Protein AF-A0A496ZAN8-F1 (afdb_monomer_lite)

Structure (mmCIF, N/CA/C/O backbone):
data_AF-A0A496ZAN8-F1
#
_entry.id   AF-A0A496ZAN8-F1
#
loop_
_atom_site.group_PDB
_atom_site.id
_atom_site.type_symbol
_atom_site.label_atom_id
_atom_site.label_alt_id
_atom_site.label_comp_id
_atom_site.label_asym_id
_atom_site.label_entity_id
_atom_site.label_seq_id
_atom_site.pdbx_PDB_ins_code
_atom_site.Cartn_x
_atom_site.Cartn_y
_atom_site.Cartn_z
_atom_site.occupancy
_atom_site.B_iso_or_equiv
_atom_site.auth_seq_id
_atom_site.auth_comp_id
_atom_site.auth_asym_id
_atom_site.auth_atom_id
_atom_site.pdbx_PDB_model_num
ATOM 1 N N . MET A 1 1 ? -19.357 31.805 12.945 1.00 50.91 1 MET A N 1
ATOM 2 C CA . MET A 1 1 ? -17.899 31.597 12.753 1.00 50.91 1 MET A CA 1
ATOM 3 C C . MET A 1 1 ? -17.453 30.134 12.562 1.00 50.91 1 MET A C 1
ATOM 5 O O . MET A 1 1 ? -16.322 29.937 12.144 1.00 50.91 1 MET A O 1
ATOM 9 N N . LEU A 1 2 ? -18.294 29.104 12.766 1.00 59.34 2 LEU A N 1
ATOM 10 C CA . LEU A 1 2 ? -17.875 27.683 12.680 1.00 59.34 2 LEU A CA 1
ATOM 11 C C . LEU A 1 2 ? -17.986 27.025 11.283 1.00 59.34 2 LEU A C 1
ATOM 13 O O . LEU A 1 2 ? -17.322 26.028 11.011 1.00 59.34 2 LEU A O 1
ATOM 17 N N . LYS A 1 3 ? -18.783 27.585 10.363 1.00 61.03 3 LYS A N 1
ATOM 18 C CA . LYS A 1 3 ? -19.113 26.953 9.065 1.00 61.03 3 LYS A CA 1
ATOM 19 C C . LYS A 1 3 ? -17.930 26.884 8.081 1.00 61.03 3 LYS A C 1
ATOM 21 O O . LYS A 1 3 ? -17.865 25.993 7.238 1.00 61.03 3 LYS A O 1
ATOM 26 N N . ASN A 1 4 ? -16.967 27.794 8.213 1.00 58.94 4 ASN A N 1
ATOM 27 C CA . ASN A 1 4 ? -15.873 27.970 7.250 1.00 58.94 4 ASN A CA 1
ATOM 28 C C . ASN A 1 4 ? -14.674 27.053 7.569 1.00 58.94 4 ASN A C 1
ATOM 30 O O . ASN A 1 4 ? -13.863 26.763 6.690 1.00 58.94 4 ASN A O 1
ATOM 34 N N . TRP A 1 5 ? -14.585 26.577 8.817 1.00 61.12 5 TRP A N 1
ATOM 35 C CA . TRP A 1 5 ? -13.529 25.685 9.312 1.00 61.12 5 TRP A CA 1
ATOM 36 C C . TRP A 1 5 ? -13.617 24.286 8.682 1.00 61.12 5 TRP A C 1
ATOM 38 O O . TRP A 1 5 ? -12.595 23.698 8.334 1.00 61.12 5 TRP A O 1
ATOM 48 N N . SER A 1 6 ? -14.839 23.779 8.482 1.00 69.75 6 SER A N 1
ATOM 49 C CA . SER A 1 6 ? -15.093 22.463 7.880 1.00 69.75 6 SER A CA 1
ATOM 50 C C . SER A 1 6 ? -14.697 22.424 6.402 1.00 69.75 6 SER A C 1
ATOM 52 O O . SER A 1 6 ? -13.937 21.548 5.997 1.00 69.75 6 SER A O 1
ATOM 54 N N . ARG A 1 7 ? -15.109 23.426 5.608 1.00 71.69 7 ARG A N 1
ATOM 55 C CA . ARG A 1 7 ? -14.761 23.487 4.179 1.00 71.69 7 ARG A CA 1
ATOM 56 C C . ARG A 1 7 ? -13.251 23.550 3.959 1.00 71.69 7 ARG A C 1
ATOM 58 O O . ARG A 1 7 ? -12.736 22.766 3.177 1.00 71.69 7 ARG A O 1
ATOM 65 N N . ARG A 1 8 ? -12.532 24.406 4.695 1.00 72.00 8 ARG A N 1
ATOM 66 C CA . ARG A 1 8 ? -11.071 24.539 4.550 1.00 72.00 8 ARG A CA 1
ATOM 67 C C . ARG A 1 8 ? -10.310 23.268 4.946 1.00 72.00 8 ARG A C 1
ATOM 69 O O . ARG A 1 8 ? -9.408 22.892 4.209 1.00 72.00 8 ARG A O 1
ATOM 76 N N . ARG A 1 9 ? -10.701 22.580 6.034 1.00 74.62 9 ARG A N 1
ATOM 77 C CA . ARG A 1 9 ? -10.102 21.285 6.432 1.00 74.62 9 ARG A CA 1
ATOM 78 C C . ARG A 1 9 ? -10.298 20.205 5.376 1.00 74.62 9 ARG A C 1
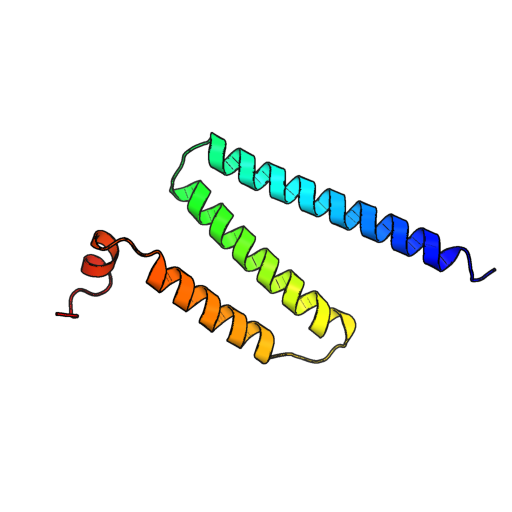ATOM 80 O O . ARG A 1 9 ? -9.372 19.456 5.087 1.00 74.62 9 ARG A O 1
ATOM 87 N N . VAL A 1 10 ? -11.509 20.110 4.830 1.00 77.62 10 VAL A N 1
ATOM 88 C CA . VAL A 1 10 ? -11.828 19.110 3.808 1.00 77.62 10 VAL A CA 1
ATOM 89 C C . VAL A 1 10 ? -11.012 19.392 2.553 1.00 77.62 10 VAL A C 1
ATOM 91 O O . VAL A 1 10 ? -10.336 18.500 2.054 1.00 77.62 10 VAL A O 1
ATOM 94 N N . THR A 1 11 ? -10.974 20.645 2.093 1.00 81.19 11 THR A N 1
ATOM 95 C CA . THR A 1 11 ? -10.173 21.017 0.925 1.00 81.19 11 THR A CA 1
ATOM 96 C C . THR A 1 11 ? -8.680 20.761 1.151 1.00 81.19 11 THR A C 1
ATOM 98 O O . THR A 1 11 ? -8.036 20.219 0.261 1.00 81.19 11 THR A O 1
ATOM 101 N N . SER A 1 12 ? -8.114 21.070 2.324 1.00 81.06 12 SER A N 1
ATOM 102 C CA . SER A 1 12 ? -6.704 20.764 2.611 1.00 81.06 12 SER A CA 1
ATOM 103 C C . SER A 1 12 ? -6.428 19.261 2.681 1.00 81.06 12 SER A C 1
ATOM 105 O O . SER A 1 12 ? -5.421 18.816 2.148 1.00 81.06 12 SER A O 1
ATOM 107 N N . ALA A 1 13 ? -7.332 18.469 3.267 1.00 82.94 13 ALA A N 1
ATOM 108 C CA . ALA A 1 13 ? -7.190 17.014 3.322 1.00 82.94 13 ALA A CA 1
ATOM 109 C C . ALA A 1 13 ? -7.203 16.390 1.919 1.00 82.94 13 ALA A C 1
ATOM 111 O O . ALA A 1 13 ? -6.380 15.525 1.629 1.00 82.94 13 ALA A O 1
ATOM 112 N N . PHE A 1 14 ? -8.075 16.879 1.029 1.00 86.25 14 PHE A N 1
ATOM 113 C CA . PHE A 1 14 ? -8.081 16.473 -0.376 1.00 86.25 14 PHE A CA 1
ATOM 114 C C . PHE A 1 14 ? -6.767 16.814 -1.085 1.00 86.25 14 PHE A C 1
ATOM 116 O O . PHE A 1 14 ? -6.243 15.969 -1.804 1.00 86.25 14 PHE A O 1
ATOM 123 N N . HIS A 1 15 ? -6.208 18.009 -0.867 1.00 87.44 15 HIS A N 1
ATOM 124 C CA . HIS A 1 15 ? -4.915 18.379 -1.455 1.00 87.44 15 HIS A CA 1
ATOM 125 C C . HIS A 1 15 ? -3.778 17.487 -0.946 1.00 87.44 15 HIS A C 1
ATOM 127 O O . HIS A 1 15 ? -2.994 16.993 -1.751 1.00 87.44 15 HIS A O 1
ATOM 133 N N . THR A 1 16 ? -3.708 17.227 0.363 1.00 89.31 16 THR A N 1
ATOM 134 C CA . THR A 1 16 ? -2.678 16.351 0.942 1.00 89.31 16 THR A CA 1
ATOM 135 C C . THR A 1 16 ? -2.804 14.918 0.430 1.00 89.31 16 THR A C 1
ATOM 137 O O . THR A 1 16 ? -1.800 14.306 0.072 1.00 89.31 16 THR A O 1
ATOM 140 N N . PHE A 1 17 ? -4.030 14.394 0.348 1.00 88.69 17 PHE A N 1
ATOM 141 C CA . PHE A 1 17 ? -4.294 13.069 -0.208 1.00 88.69 17 PHE A CA 1
ATOM 142 C C . PHE A 1 17 ? -3.827 12.969 -1.664 1.00 88.69 17 PHE A C 1
ATOM 144 O O . PHE A 1 17 ? -3.101 12.042 -2.016 1.00 88.69 17 PHE A O 1
ATOM 151 N N . TRP A 1 18 ? -4.183 13.953 -2.494 1.00 92.75 18 TRP A N 1
ATOM 152 C CA . TRP A 1 18 ? -3.770 13.992 -3.895 1.00 92.75 18 TRP A CA 1
ATOM 153 C C . TRP A 1 18 ? -2.259 14.141 -4.069 1.00 92.75 18 TRP A C 1
ATOM 155 O O . TRP A 1 18 ? -1.689 13.468 -4.923 1.00 92.75 18 TRP A O 1
ATOM 165 N N . MET A 1 19 ? -1.594 14.964 -3.252 1.00 92.94 19 MET A N 1
ATOM 166 C CA . MET A 1 19 ? -0.132 15.069 -3.277 1.00 92.94 19 MET A CA 1
ATOM 167 C C . MET A 1 19 ? 0.531 13.736 -2.941 1.00 92.94 19 MET A C 1
ATOM 169 O O . MET A 1 19 ? 1.449 13.321 -3.644 1.00 92.94 19 MET A O 1
ATOM 173 N N . LEU A 1 20 ? 0.057 13.045 -1.902 1.00 90.75 20 LEU A N 1
ATOM 174 C CA . LEU A 1 20 ? 0.601 11.744 -1.525 1.00 90.75 20 LEU A CA 1
ATOM 175 C C . LEU A 1 20 ? 0.386 10.709 -2.637 1.00 90.75 20 LEU A C 1
ATOM 177 O O . LEU A 1 20 ? 1.326 10.013 -3.013 1.00 90.75 20 LEU A O 1
ATOM 181 N N . ALA A 1 21 ? -0.824 10.645 -3.200 1.00 91.81 21 ALA A N 1
ATOM 182 C CA . ALA A 1 21 ? -1.144 9.748 -4.308 1.00 91.81 21 ALA A CA 1
ATOM 183 C C . ALA A 1 21 ? -0.254 10.011 -5.532 1.00 91.81 21 ALA A C 1
ATOM 185 O O . ALA A 1 21 ? 0.242 9.071 -6.150 1.00 91.81 21 ALA A O 1
ATOM 186 N N . LEU A 1 22 ? 0.001 11.283 -5.848 1.00 95.38 22 LEU A N 1
ATOM 187 C CA . LEU A 1 22 ? 0.869 11.681 -6.951 1.00 95.38 22 LEU A CA 1
ATOM 188 C C . LEU A 1 22 ? 2.324 11.259 -6.706 1.00 95.38 22 LEU A C 1
ATOM 190 O O . LEU A 1 22 ? 2.941 10.687 -7.598 1.00 95.38 22 LEU A O 1
ATOM 194 N N . VAL A 1 23 ? 2.861 11.469 -5.501 1.00 94.88 23 VAL A N 1
ATOM 195 C CA . VAL A 1 23 ? 4.230 11.051 -5.148 1.00 94.88 23 VAL A CA 1
ATOM 196 C C . VAL A 1 23 ? 4.390 9.532 -5.245 1.00 94.88 23 VAL A C 1
ATOM 198 O O . VAL A 1 23 ? 5.331 9.054 -5.877 1.00 94.88 23 VAL A O 1
ATOM 201 N N . LEU A 1 24 ? 3.458 8.763 -4.676 1.00 93.62 24 LEU A N 1
ATOM 202 C CA . LEU A 1 24 ? 3.486 7.297 -4.756 1.00 93.62 24 LEU A CA 1
ATOM 203 C C . LEU A 1 24 ? 3.321 6.800 -6.201 1.00 93.62 24 LEU A C 1
ATOM 205 O O . LEU A 1 24 ? 3.980 5.839 -6.608 1.00 93.62 24 LEU A O 1
ATOM 209 N N . GLY A 1 25 ? 2.495 7.486 -6.995 1.00 93.50 25 GLY A N 1
ATOM 210 C CA . GLY A 1 25 ? 2.338 7.235 -8.425 1.00 93.50 25 GLY A CA 1
ATOM 211 C C . GLY A 1 25 ? 3.638 7.453 -9.199 1.00 93.50 25 GLY A C 1
ATOM 212 O O . GLY A 1 25 ? 4.041 6.579 -9.963 1.00 93.50 25 GLY A O 1
ATOM 213 N N . ILE A 1 26 ? 4.346 8.560 -8.951 1.00 95.38 26 ILE A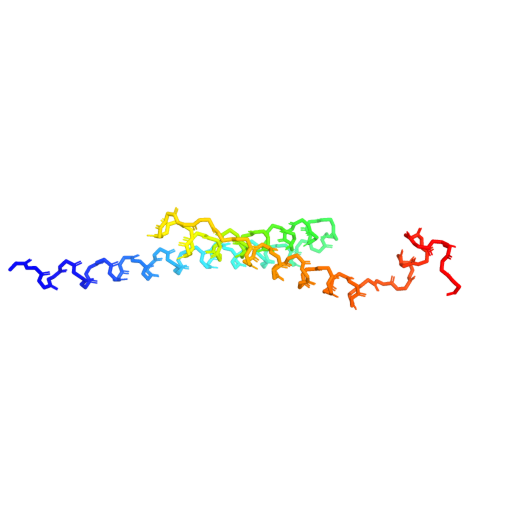 N 1
ATOM 214 C CA . ILE A 1 26 ? 5.650 8.838 -9.574 1.00 95.38 26 ILE A CA 1
ATOM 215 C C . ILE A 1 26 ? 6.670 7.757 -9.212 1.00 95.38 26 ILE A C 1
ATOM 217 O O . ILE A 1 26 ? 7.358 7.267 -10.101 1.00 95.38 26 ILE A O 1
ATOM 221 N N . ILE A 1 27 ? 6.750 7.350 -7.941 1.00 93.62 27 ILE A N 1
ATOM 222 C CA . ILE A 1 27 ? 7.663 6.281 -7.501 1.00 93.62 27 ILE A CA 1
ATOM 223 C C . ILE A 1 27 ? 7.362 4.973 -8.243 1.00 93.62 27 ILE A C 1
ATOM 225 O O . ILE A 1 27 ? 8.279 4.297 -8.706 1.00 93.62 27 ILE A O 1
ATOM 229 N N . SER A 1 28 ? 6.080 4.640 -8.401 1.00 92.25 28 SER A N 1
ATOM 230 C CA . SER A 1 28 ? 5.649 3.424 -9.097 1.00 92.25 28 SER A CA 1
ATOM 231 C C . SER A 1 28 ? 6.002 3.460 -10.588 1.00 92.25 28 SER A C 1
ATOM 233 O O . SER A 1 28 ? 6.515 2.481 -11.126 1.00 92.25 28 SER A O 1
ATOM 235 N N . VAL A 1 29 ? 5.788 4.600 -11.254 1.00 93.88 29 VAL A N 1
ATOM 236 C CA . VAL A 1 29 ? 6.168 4.789 -12.664 1.00 93.88 29 VAL A CA 1
ATOM 237 C C . VAL A 1 29 ? 7.688 4.758 -12.828 1.00 93.88 29 VAL A C 1
ATOM 239 O O . VAL A 1 29 ? 8.186 4.105 -13.738 1.00 93.88 29 VAL A O 1
ATOM 242 N N . ALA A 1 30 ? 8.439 5.405 -11.935 1.00 92.56 30 ALA A N 1
ATOM 243 C CA . ALA A 1 30 ? 9.898 5.393 -11.967 1.00 92.56 30 ALA A CA 1
ATOM 244 C C . ALA A 1 30 ? 10.455 3.968 -11.835 1.00 92.56 30 ALA A C 1
ATOM 246 O O . ALA A 1 30 ? 11.341 3.586 -12.596 1.00 92.56 30 ALA A O 1
ATOM 247 N N . ALA A 1 31 ? 9.894 3.158 -10.933 1.00 92.19 31 ALA A N 1
ATOM 248 C CA . ALA A 1 31 ? 10.267 1.753 -10.788 1.00 92.19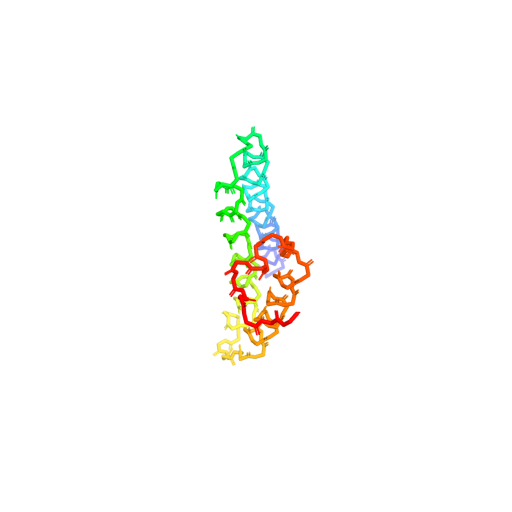 31 ALA A CA 1
ATOM 249 C C . ALA A 1 31 ? 10.022 0.950 -12.075 1.00 92.19 31 ALA A C 1
ATOM 251 O O . ALA A 1 31 ? 10.871 0.155 -12.468 1.00 92.19 31 ALA A O 1
ATOM 252 N N . ALA A 1 32 ? 8.899 1.204 -12.757 1.00 89.56 32 ALA A N 1
ATOM 253 C CA . ALA A 1 32 ? 8.568 0.549 -14.019 1.00 89.56 32 ALA A CA 1
ATOM 254 C C . ALA A 1 32 ? 9.504 0.952 -15.174 1.00 89.56 32 ALA A C 1
ATOM 256 O O . ALA A 1 32 ? 9.779 0.135 -16.043 1.00 89.56 32 ALA A O 1
ATOM 257 N N . VAL A 1 33 ? 10.008 2.192 -15.186 1.00 93.38 33 VAL A N 1
ATOM 258 C CA . VAL A 1 33 ? 10.935 2.680 -16.226 1.00 93.38 33 VAL A CA 1
ATOM 259 C C . VAL A 1 33 ? 12.359 2.147 -16.033 1.00 93.38 33 VAL A C 1
ATOM 261 O O . VAL A 1 33 ? 13.062 1.934 -17.015 1.00 93.38 33 VAL A O 1
ATOM 264 N N . ILE A 1 34 ? 12.794 1.931 -14.788 1.00 92.31 34 ILE A N 1
ATOM 265 C CA . ILE A 1 34 ? 14.141 1.421 -14.475 1.00 92.31 34 ILE A CA 1
ATOM 266 C C . ILE A 1 34 ? 14.300 -0.062 -14.876 1.00 92.31 34 ILE A C 1
ATOM 268 O O . ILE A 1 34 ? 15.420 -0.493 -15.133 1.00 92.31 34 ILE A O 1
ATOM 272 N N . ASP A 1 35 ? 13.200 -0.824 -14.944 1.00 83.94 35 ASP A N 1
ATOM 273 C CA . ASP A 1 35 ? 13.139 -2.249 -15.340 1.00 83.94 35 ASP A CA 1
ATOM 274 C C . ASP A 1 35 ? 14.082 -3.187 -14.550 1.00 83.94 35 ASP A C 1
ATOM 276 O O . ASP A 1 35 ? 14.487 -4.261 -14.998 1.00 83.94 35 ASP A O 1
ATOM 280 N N . ASP A 1 36 ? 14.424 -2.807 -13.315 1.00 91.12 36 ASP A N 1
ATOM 281 C CA . ASP A 1 36 ? 15.168 -3.667 -12.395 1.00 91.12 36 ASP A CA 1
ATOM 282 C C . ASP A 1 36 ? 14.190 -4.494 -11.544 1.00 91.12 36 ASP A C 1
ATOM 284 O O . ASP A 1 36 ? 13.319 -3.959 -10.843 1.00 91.12 36 ASP A O 1
ATOM 288 N N . ARG A 1 37 ? 14.342 -5.825 -11.571 1.00 86.81 37 ARG A N 1
ATOM 289 C CA . ARG A 1 37 ? 13.493 -6.759 -10.808 1.00 86.81 37 ARG A CA 1
ATOM 290 C C . ARG A 1 37 ? 13.571 -6.548 -9.297 1.00 86.81 37 ARG A C 1
ATOM 292 O O . ARG A 1 37 ? 12.561 -6.717 -8.615 1.00 86.81 37 ARG A O 1
ATOM 299 N N . SER A 1 38 ? 14.743 -6.211 -8.770 1.00 90.75 38 SER A N 1
ATOM 300 C CA . SER A 1 38 ? 14.954 -5.981 -7.339 1.00 90.75 38 SER A CA 1
ATOM 301 C C . SER A 1 38 ? 14.262 -4.696 -6.897 1.00 90.75 38 SER A C 1
ATOM 303 O O . SER A 1 38 ? 13.555 -4.699 -5.891 1.00 90.75 38 SER A O 1
ATOM 305 N N . ILE A 1 39 ? 14.395 -3.622 -7.684 1.00 91.69 39 ILE A N 1
ATOM 306 C CA . ILE A 1 39 ? 13.735 -2.336 -7.411 1.00 91.69 39 ILE A CA 1
ATOM 307 C C . ILE A 1 39 ? 12.218 -2.467 -7.536 1.00 91.69 39 ILE A C 1
ATOM 309 O O . ILE A 1 39 ? 11.489 -2.026 -6.651 1.00 91.69 39 ILE A O 1
ATOM 313 N N . THR A 1 40 ? 11.732 -3.135 -8.583 1.00 91.00 40 THR A N 1
ATOM 314 C CA . THR A 1 40 ? 10.294 -3.365 -8.784 1.00 91.00 40 THR A CA 1
ATOM 315 C C . THR A 1 40 ? 9.688 -4.140 -7.615 1.00 91.00 40 THR A C 1
ATOM 317 O O . THR A 1 40 ? 8.611 -3.792 -7.123 1.00 91.00 40 THR A O 1
ATOM 320 N N . ARG A 1 41 ? 10.395 -5.161 -7.113 1.00 89.88 41 AR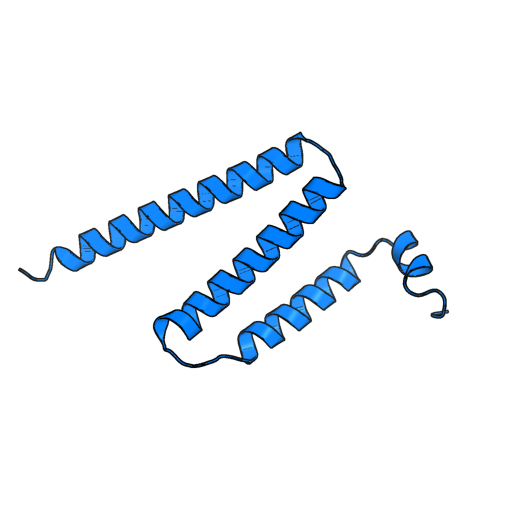G A N 1
ATOM 321 C CA . ARG A 1 41 ? 9.965 -5.925 -5.938 1.00 89.88 41 ARG A CA 1
ATOM 322 C C . ARG A 1 41 ? 9.959 -5.072 -4.672 1.00 89.88 41 ARG A C 1
ATOM 324 O O . ARG A 1 41 ? 8.950 -5.050 -3.979 1.00 89.88 41 ARG A O 1
ATOM 331 N N . LEU A 1 42 ? 11.032 -4.322 -4.420 1.00 93.69 42 LEU A N 1
ATOM 332 C CA . LEU A 1 42 ? 11.134 -3.424 -3.268 1.00 93.69 42 LEU A CA 1
ATOM 333 C C . LEU A 1 42 ? 9.997 -2.393 -3.247 1.00 93.69 42 LEU A C 1
ATOM 335 O O . LEU A 1 42 ? 9.381 -2.170 -2.208 1.00 93.69 42 LEU A O 1
ATOM 339 N N . VAL A 1 43 ? 9.696 -1.783 -4.396 1.00 94.62 43 VAL A N 1
ATOM 340 C CA . VAL A 1 43 ? 8.613 -0.800 -4.519 1.00 94.62 43 VAL A CA 1
ATOM 341 C C . VAL A 1 43 ? 7.249 -1.459 -4.326 1.00 94.62 43 VAL A C 1
ATOM 343 O O . VAL A 1 43 ? 6.400 -0.893 -3.644 1.00 94.62 43 VAL A O 1
ATOM 346 N N . THR A 1 44 ? 7.043 -2.672 -4.842 1.00 91.50 44 THR A N 1
ATOM 347 C CA . THR A 1 44 ? 5.800 -3.432 -4.623 1.00 91.50 44 THR A CA 1
ATOM 348 C C . THR A 1 44 ? 5.588 -3.756 -3.140 1.00 91.50 44 THR A C 1
ATOM 350 O O . THR A 1 44 ? 4.492 -3.546 -2.611 1.00 91.50 44 THR A O 1
ATOM 353 N N . ASP A 1 45 ? 6.635 -4.204 -2.445 1.00 92.94 45 ASP A N 1
ATOM 354 C CA . ASP A 1 45 ? 6.591 -4.499 -1.009 1.00 92.94 45 ASP A CA 1
ATOM 355 C C . ASP A 1 45 ? 6.325 -3.221 -0.197 1.00 92.94 45 ASP A C 1
ATOM 357 O O . ASP A 1 45 ? 5.465 -3.200 0.686 1.00 92.94 45 ASP A O 1
ATOM 361 N N . PHE A 1 46 ? 6.992 -2.118 -0.550 1.00 94.56 46 PHE A N 1
ATOM 362 C CA . PHE A 1 46 ? 6.771 -0.813 0.067 1.00 94.56 46 PHE A CA 1
ATOM 363 C C . PHE A 1 46 ? 5.326 -0.327 -0.111 1.00 94.56 46 PHE A C 1
ATOM 365 O O . PHE A 1 46 ? 4.685 0.047 0.868 1.00 94.56 46 PHE A O 1
ATOM 372 N N . MET A 1 47 ? 4.777 -0.388 -1.329 1.00 93.50 47 MET A N 1
ATOM 373 C CA . MET A 1 47 ? 3.390 0.013 -1.599 1.00 93.50 47 MET A CA 1
ATOM 374 C C . MET A 1 47 ? 2.391 -0.846 -0.819 1.00 93.50 47 MET A C 1
ATOM 376 O O . MET A 1 47 ? 1.422 -0.327 -0.263 1.00 93.50 47 MET A O 1
ATOM 380 N N . THR A 1 48 ? 2.660 -2.146 -0.706 1.00 93.31 48 THR A N 1
ATOM 381 C CA . THR A 1 48 ? 1.844 -3.079 0.078 1.00 93.31 48 THR A CA 1
ATOM 382 C C . THR A 1 48 ? 1.839 -2.708 1.566 1.00 93.31 48 THR A C 1
ATOM 384 O O . THR A 1 48 ? 0.776 -2.645 2.190 1.00 93.31 48 THR A O 1
ATOM 387 N N . LEU A 1 49 ? 3.005 -2.382 2.135 1.00 93.75 49 LEU A N 1
ATOM 388 C CA . LEU A 1 49 ? 3.121 -1.902 3.516 1.00 93.75 49 LEU A CA 1
ATOM 389 C C . LEU A 1 49 ? 2.463 -0.529 3.714 1.00 93.75 49 LEU A C 1
ATOM 391 O O . LEU A 1 49 ? 1.816 -0.309 4.737 1.00 93.75 49 LEU A O 1
ATOM 395 N N . CYS A 1 50 ? 2.563 0.382 2.744 1.00 93.62 50 CYS A N 1
ATOM 396 C CA . CYS A 1 50 ? 1.867 1.667 2.799 1.00 93.62 50 CYS A CA 1
ATOM 397 C C . CYS A 1 50 ? 0.349 1.485 2.905 1.00 93.62 50 CYS A C 1
ATOM 399 O O . CYS A 1 50 ? -0.279 2.119 3.753 1.00 93.62 50 CYS A O 1
ATOM 401 N N . VAL A 1 51 ? -0.240 0.596 2.098 1.00 91.12 51 VAL A N 1
ATOM 402 C CA . VAL A 1 51 ? -1.680 0.293 2.167 1.00 91.12 51 VAL A CA 1
ATOM 403 C C . VAL A 1 51 ? -2.057 -0.268 3.539 1.00 91.12 51 VAL A C 1
ATOM 405 O O . VAL A 1 51 ? -3.049 0.175 4.121 1.00 91.12 51 VAL A O 1
ATOM 408 N N . LEU A 1 52 ? -1.249 -1.177 4.097 1.00 92.50 52 LEU A N 1
ATOM 409 C CA . LEU A 1 52 ? -1.455 -1.700 5.450 1.00 92.50 52 LEU A CA 1
ATOM 410 C C . LEU A 1 52 ? -1.463 -0.578 6.497 1.00 92.50 52 LEU A C 1
ATOM 412 O O . LEU A 1 52 ? -2.384 -0.497 7.310 1.00 92.50 52 LEU A O 1
ATOM 416 N N . VAL A 1 53 ? -0.457 0.298 6.477 1.00 92.00 53 VAL A N 1
ATOM 417 C CA . VAL A 1 53 ? -0.336 1.398 7.443 1.00 92.00 53 VAL A CA 1
ATOM 418 C C . VAL A 1 53 ? -1.514 2.362 7.325 1.00 92.00 53 VAL A C 1
ATOM 420 O O . VAL A 1 53 ? -2.071 2.759 8.345 1.00 92.00 53 VAL A O 1
ATOM 423 N N . ILE A 1 54 ? -1.945 2.701 6.106 1.00 91.12 54 ILE A N 1
ATOM 424 C CA . ILE A 1 54 ? -3.105 3.576 5.879 1.00 91.12 54 ILE A CA 1
ATOM 425 C C . ILE A 1 54 ? -4.384 2.936 6.433 1.00 91.12 54 ILE A C 1
ATOM 427 O O . ILE A 1 54 ? -5.148 3.604 7.132 1.00 91.12 54 ILE A O 1
ATOM 431 N N . ALA A 1 55 ? -4.605 1.645 6.168 1.00 89.88 55 ALA A N 1
ATOM 432 C CA . ALA A 1 55 ? -5.766 0.919 6.678 1.00 89.88 55 ALA A CA 1
ATOM 433 C C . ALA A 1 55 ? -5.788 0.897 8.216 1.00 89.88 55 ALA A C 1
ATOM 435 O O . ALA A 1 55 ? -6.812 1.201 8.832 1.00 89.88 55 ALA A O 1
ATOM 436 N N . LEU A 1 56 ? -4.642 0.618 8.846 1.00 91.75 56 LEU A N 1
ATOM 437 C CA . LEU A 1 56 ? -4.512 0.638 10.302 1.00 91.75 56 LEU A CA 1
ATOM 438 C C . LEU A 1 56 ? -4.718 2.042 10.874 1.00 91.75 56 LEU A C 1
ATOM 440 O O . LEU A 1 56 ? -5.478 2.200 11.826 1.00 91.75 56 LEU A O 1
ATOM 444 N N . GLN A 1 57 ? -4.104 3.068 10.284 1.00 90.06 57 GLN A N 1
ATOM 445 C CA . GLN A 1 57 ? -4.227 4.454 10.738 1.00 90.06 57 GLN A CA 1
ATOM 446 C C . GLN A 1 57 ? -5.671 4.959 10.639 1.00 90.06 57 GLN A C 1
ATOM 448 O O . GLN A 1 57 ? -6.134 5.665 11.533 1.00 90.06 57 GLN A O 1
ATOM 453 N N . SER A 1 58 ? -6.401 4.571 9.589 1.00 86.94 58 SER A N 1
ATOM 454 C CA . SER A 1 58 ? -7.798 4.970 9.399 1.00 86.94 58 SER A CA 1
ATOM 455 C C . SER A 1 58 ? -8.699 4.530 10.557 1.00 86.94 58 SER A C 1
ATOM 457 O O . SER A 1 58 ? -9.644 5.246 10.897 1.00 86.94 58 SER A O 1
ATOM 459 N N . PHE A 1 59 ? -8.413 3.376 11.168 1.00 87.00 59 PHE A N 1
ATOM 460 C CA . PHE A 1 59 ? -9.178 2.850 12.298 1.00 87.00 59 PHE A CA 1
ATOM 461 C C . PHE A 1 59 ? -8.500 3.132 13.642 1.00 87.00 59 PHE A C 1
ATOM 463 O O . PHE A 1 59 ? -9.045 3.863 14.469 1.00 87.00 59 PHE A O 1
ATOM 470 N N . ILE A 1 60 ? -7.305 2.580 13.859 1.00 91.12 60 ILE A N 1
ATOM 471 C CA . ILE A 1 60 ? -6.574 2.649 15.131 1.00 91.12 60 ILE A CA 1
ATOM 472 C C . ILE A 1 60 ? -6.180 4.096 15.429 1.00 91.12 60 ILE A C 1
ATOM 474 O O . ILE A 1 60 ? -6.389 4.577 16.538 1.00 91.12 60 ILE A O 1
ATOM 478 N N . GLY A 1 61 ? -5.677 4.817 14.426 1.00 85.94 61 GLY A N 1
ATOM 479 C CA . GLY A 1 61 ? -5.201 6.190 14.591 1.00 85.94 61 GLY A CA 1
ATOM 480 C C . GLY A 1 61 ? -6.298 7.202 14.929 1.00 85.94 61 GLY A C 1
ATOM 481 O O . GLY A 1 61 ? -6.029 8.175 15.627 1.00 85.94 61 GLY A O 1
ATOM 482 N N . ASN A 1 62 ? -7.534 6.965 14.479 1.00 86.00 62 ASN A N 1
ATOM 483 C CA . ASN A 1 62 ? -8.671 7.846 14.760 1.00 86.00 62 ASN A CA 1
ATOM 484 C C . ASN A 1 62 ? -9.454 7.449 16.021 1.00 86.00 62 ASN A C 1
ATOM 486 O O . ASN A 1 62 ? -10.047 8.315 16.660 1.00 86.00 62 ASN A O 1
ATOM 490 N N . SER A 1 63 ? -9.495 6.156 16.360 1.00 86.56 63 SER A N 1
ATOM 491 C CA . SER A 1 63 ? -10.303 5.636 17.477 1.00 86.56 63 SER A CA 1
ATOM 492 C C . SER A 1 63 ? -9.514 5.390 18.764 1.00 86.56 63 SER A C 1
ATOM 494 O O . SER A 1 63 ? -10.107 5.359 19.838 1.00 86.56 63 SER A O 1
ATOM 496 N N . GLY A 1 64 ? -8.200 5.173 18.672 1.00 86.38 64 GLY A N 1
ATOM 497 C CA . GLY A 1 64 ? -7.377 4.703 19.788 1.00 86.38 64 GLY A CA 1
ATOM 498 C C . GLY A 1 64 ? -7.578 3.223 20.144 1.00 86.38 64 GLY A C 1
ATOM 499 O O . GLY A 1 64 ? -6.974 2.748 21.103 1.00 86.38 64 GLY A O 1
ATOM 500 N N . ILE A 1 65 ? -8.398 2.477 19.392 1.00 89.94 65 ILE A N 1
ATOM 501 C CA . ILE A 1 65 ? -8.680 1.056 19.636 1.00 89.94 65 ILE A CA 1
ATOM 502 C C . ILE A 1 65 ? -7.801 0.197 18.726 1.00 89.94 65 ILE A C 1
ATOM 504 O O . ILE A 1 65 ? -7.781 0.374 17.508 1.00 89.94 65 ILE A O 1
ATOM 508 N N . ILE A 1 66 ? -7.103 -0.778 19.309 1.00 85.75 66 ILE A N 1
ATOM 509 C CA . ILE A 1 66 ? -6.258 -1.717 18.563 1.00 85.75 66 ILE A CA 1
ATOM 510 C C . ILE A 1 66 ? -7.143 -2.680 17.758 1.00 85.75 66 ILE A C 1
ATOM 512 O O . ILE A 1 66 ? -8.051 -3.308 18.300 1.00 85.75 66 ILE A O 1
ATOM 516 N N . SER A 1 67 ? -6.858 -2.830 16.460 1.00 84.06 67 SER A N 1
ATOM 517 C CA . SER A 1 67 ? -7.581 -3.742 15.567 1.00 84.06 67 SER A CA 1
ATOM 518 C C . SER A 1 67 ? -6.691 -4.880 15.086 1.00 84.06 67 SER A C 1
ATOM 520 O O . SER A 1 67 ? -5.875 -4.710 14.182 1.00 84.06 67 SER A O 1
ATOM 522 N N . PHE A 1 68 ? -6.899 -6.071 15.647 1.00 85.00 68 PHE A N 1
ATOM 523 C CA . PHE A 1 68 ? -6.241 -7.291 15.169 1.00 85.00 68 PHE A CA 1
ATOM 524 C C . PHE A 1 68 ? -6.800 -7.769 13.819 1.00 85.00 68 PHE A C 1
ATOM 526 O O . PHE A 1 68 ? -6.079 -8.370 13.027 1.00 85.00 68 PHE A O 1
ATOM 533 N N . GLY A 1 69 ? -8.067 -7.453 13.520 1.00 89.31 69 GLY A N 1
ATOM 534 C CA . GLY A 1 69 ? -8.745 -7.891 12.298 1.00 89.31 69 GLY A CA 1
ATOM 535 C C . GLY A 1 69 ? -8.121 -7.346 11.011 1.00 89.31 69 GLY A C 1
ATOM 536 O O . GLY A 1 69 ? -7.968 -8.096 10.054 1.00 89.31 69 GLY A O 1
ATOM 537 N N . HIS A 1 70 ? -7.695 -6.078 10.991 1.00 89.25 70 HIS A N 1
ATOM 538 C CA . HIS A 1 70 ? -7.055 -5.483 9.809 1.00 89.25 70 HIS A CA 1
ATOM 539 C C . HIS A 1 70 ? -5.727 -6.166 9.467 1.00 89.25 70 HIS A C 1
ATOM 541 O O . HIS A 1 70 ? -5.485 -6.490 8.306 1.00 89.25 70 HIS A O 1
ATOM 547 N N . VAL A 1 71 ? -4.889 -6.431 10.477 1.00 90.38 71 VAL A N 1
ATOM 548 C CA . VAL A 1 71 ? -3.607 -7.128 10.284 1.00 90.38 71 VAL A CA 1
ATOM 549 C C . VAL A 1 71 ? -3.839 -8.579 9.859 1.00 90.38 71 VAL A C 1
ATOM 551 O O . VAL A 1 71 ? -3.171 -9.055 8.945 1.00 90.38 71 VAL A O 1
ATOM 554 N N . ALA A 1 72 ? -4.813 -9.268 10.464 1.00 91.88 72 ALA A N 1
ATOM 555 C CA . ALA A 1 72 ? -5.163 -10.637 10.092 1.00 91.88 72 ALA A CA 1
ATOM 556 C C . ALA A 1 72 ? -5.676 -10.729 8.643 1.00 91.88 72 ALA A C 1
ATOM 558 O O . ALA A 1 72 ? -5.208 -11.570 7.877 1.00 91.88 72 ALA A O 1
ATOM 559 N N . PHE A 1 73 ? -6.582 -9.831 8.241 1.00 91.25 73 PHE A N 1
ATOM 560 C CA . PHE A 1 73 ? -7.099 -9.767 6.872 1.00 91.25 73 PHE A CA 1
ATOM 561 C C . PHE A 1 73 ? -5.989 -9.465 5.860 1.00 91.25 73 PHE A C 1
ATOM 563 O O . PHE A 1 73 ? -5.874 -10.153 4.846 1.00 91.25 73 PHE A O 1
ATOM 570 N N . PHE A 1 74 ? -5.130 -8.487 6.166 1.00 93.00 74 PHE A N 1
ATOM 571 C CA . PHE A 1 74 ? -3.961 -8.181 5.349 1.00 93.00 74 PHE A CA 1
ATOM 572 C C . PHE A 1 74 ? -3.035 -9.392 5.206 1.00 93.00 74 PHE A C 1
ATOM 574 O O . PHE A 1 74 ? -2.639 -9.719 4.092 1.00 93.00 74 PHE A O 1
ATOM 581 N N . GLY A 1 75 ? -2.721 -10.082 6.306 1.00 90.88 75 GLY A N 1
ATOM 582 C CA . GLY A 1 75 ? -1.837 -11.247 6.291 1.00 90.88 75 GLY A CA 1
ATOM 583 C C . GLY A 1 75 ? -2.368 -12.374 5.406 1.00 90.88 75 GLY A C 1
ATOM 584 O O . GLY A 1 75 ? -1.634 -12.899 4.571 1.00 90.88 75 GLY A O 1
ATOM 585 N N . ILE A 1 76 ? -3.660 -12.699 5.527 1.00 94.75 76 ILE A N 1
ATOM 586 C CA . ILE A 1 76 ? -4.313 -13.727 4.701 1.00 94.75 76 ILE A CA 1
ATOM 587 C C . ILE A 1 76 ? -4.317 -13.319 3.222 1.00 94.75 76 ILE A C 1
ATOM 589 O O . ILE A 1 76 ? -3.996 -14.136 2.356 1.00 94.75 76 ILE A O 1
ATOM 593 N N . GLY A 1 77 ? -4.648 -12.060 2.921 1.00 91.88 77 GLY A N 1
ATOM 594 C CA . GLY A 1 77 ? -4.672 -11.539 1.555 1.00 91.88 77 GLY A CA 1
ATOM 595 C C . GLY A 1 77 ? -3.289 -11.528 0.905 1.00 91.88 77 GLY A C 1
ATOM 596 O O . GLY A 1 77 ? -3.127 -12.044 -0.199 1.00 91.88 77 GLY A O 1
ATOM 597 N N . ALA A 1 78 ? -2.279 -11.012 1.608 1.00 90.50 78 ALA A N 1
ATOM 598 C CA . ALA A 1 78 ? -0.899 -10.962 1.134 1.00 90.50 78 ALA A CA 1
ATOM 599 C C . ALA A 1 78 ? -0.331 -12.368 0.898 1.00 90.50 78 ALA A C 1
ATOM 601 O O . ALA A 1 78 ? 0.283 -12.621 -0.138 1.00 90.50 78 ALA A O 1
ATOM 602 N N . TYR A 1 79 ? -0.591 -13.306 1.814 1.00 89.81 79 TYR A N 1
ATOM 603 C CA . TYR A 1 79 ? -0.169 -14.696 1.657 1.00 89.81 79 TYR A CA 1
ATOM 604 C C . TYR A 1 79 ? -0.851 -15.374 0.462 1.00 89.81 79 TYR A C 1
ATOM 606 O O . TYR A 1 79 ? -0.187 -16.014 -0.353 1.00 89.81 79 TYR A O 1
ATOM 614 N N . SER A 1 80 ? -2.163 -15.180 0.306 1.00 92.94 80 SER A N 1
ATOM 615 C CA . SER A 1 80 ? -2.921 -15.720 -0.830 1.00 92.94 80 SER A CA 1
ATOM 616 C C . SER A 1 80 ? -2.434 -15.140 -2.161 1.00 92.94 80 SER A C 1
ATOM 618 O O . SER A 1 80 ? -2.227 -15.881 -3.118 1.00 92.94 80 SER A O 1
ATOM 620 N N . ALA A 1 81 ? -2.176 -13.831 -2.220 1.00 89.56 81 ALA A N 1
ATOM 621 C CA . ALA A 1 81 ? -1.620 -13.179 -3.401 1.00 89.56 81 ALA A CA 1
ATOM 622 C C . ALA A 1 81 ? -0.219 -13.715 -3.735 1.00 89.56 81 ALA A C 1
ATOM 624 O O . ALA A 1 81 ? 0.059 -14.036 -4.891 1.00 89.56 81 ALA A O 1
ATOM 625 N N . ALA A 1 82 ? 0.647 -13.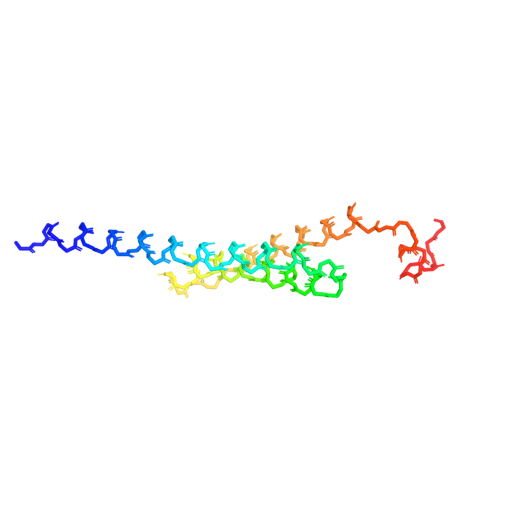890 -2.732 1.00 86.62 82 ALA A N 1
ATOM 626 C CA . ALA A 1 82 ? 1.969 -14.479 -2.924 1.00 86.62 82 ALA A CA 1
ATOM 627 C C . ALA A 1 82 ? 1.879 -15.908 -3.485 1.00 86.62 82 ALA A C 1
ATOM 629 O O . ALA A 1 82 ? 2.595 -16.235 -4.431 1.00 86.62 82 ALA A O 1
ATOM 630 N N . LEU A 1 83 ? 0.965 -16.735 -2.965 1.00 86.44 83 LEU A N 1
ATOM 631 C CA . LEU A 1 83 ? 0.726 -18.091 -3.469 1.00 86.44 83 LEU A CA 1
ATOM 632 C C . LEU A 1 83 ? 0.221 -18.115 -4.915 1.00 86.44 83 LEU A C 1
ATOM 634 O O . LEU A 1 83 ? 0.637 -18.979 -5.681 1.00 86.44 83 LEU A O 1
ATOM 638 N N . LEU A 1 84 ? -0.655 -17.184 -5.295 1.00 88.06 84 LEU A N 1
ATOM 639 C CA . LEU A 1 84 ? -1.211 -17.117 -6.651 1.00 88.06 84 LEU A CA 1
ATOM 640 C C . LEU A 1 84 ? -0.220 -16.552 -7.679 1.00 88.06 84 LEU A C 1
ATOM 642 O O . LEU A 1 84 ? -0.324 -16.865 -8.862 1.00 88.06 84 LEU A O 1
ATOM 646 N N . THR A 1 85 ? 0.746 -15.741 -7.241 1.00 85.88 85 THR A N 1
ATOM 647 C CA . THR A 1 85 ? 1.675 -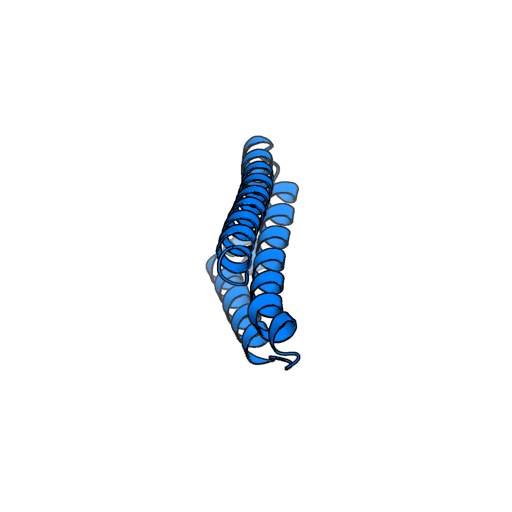15.030 -8.140 1.00 85.88 85 THR A CA 1
ATOM 648 C C . THR A 1 85 ? 3.050 -15.708 -8.239 1.00 85.88 85 THR A C 1
ATOM 650 O O . THR A 1 85 ? 3.867 -15.352 -9.089 1.00 85.88 85 THR A O 1
ATOM 653 N N . ILE A 1 86 ? 3.344 -16.697 -7.386 1.00 83.38 86 ILE A N 1
ATOM 654 C CA . ILE A 1 86 ? 4.639 -17.387 -7.387 1.00 83.38 86 ILE A CA 1
ATOM 655 C C . ILE A 1 86 ? 4.852 -18.171 -8.691 1.00 83.38 86 ILE A C 1
ATOM 657 O O . ILE A 1 86 ? 4.041 -19.002 -9.097 1.00 83.38 86 ILE A O 1
ATOM 661 N N . THR A 1 87 ? 5.982 -17.943 -9.363 1.00 79.31 87 THR A N 1
ATOM 662 C CA . THR A 1 87 ? 6.350 -18.714 -10.560 1.00 79.31 87 THR A CA 1
ATOM 663 C C . THR A 1 87 ? 6.635 -20.178 -10.183 1.00 79.31 87 THR A C 1
ATOM 665 O O . THR A 1 87 ? 7.317 -20.411 -9.179 1.00 79.31 87 THR A O 1
ATOM 668 N N . PRO A 1 88 ? 6.238 -21.178 -10.998 1.00 73.25 88 PRO A N 1
ATOM 669 C CA . PRO A 1 88 ? 6.484 -22.598 -10.713 1.00 73.25 88 PRO A CA 1
ATOM 670 C C . PRO A 1 88 ? 7.966 -22.931 -10.466 1.00 73.25 88 PRO A C 1
ATOM 672 O O . PRO A 1 88 ? 8.274 -23.767 -9.622 1.00 73.25 88 PRO A O 1
ATOM 675 N N . LYS A 1 89 ? 8.894 -22.207 -11.112 1.00 71.62 89 LYS A N 1
ATOM 676 C CA . LYS A 1 89 ? 10.342 -22.330 -10.860 1.00 71.62 89 LYS A CA 1
ATOM 677 C C . LYS A 1 89 ? 10.729 -21.988 -9.416 1.00 71.62 89 LYS A C 1
ATOM 679 O O . LYS A 1 89 ? 11.533 -22.691 -8.823 1.00 71.62 89 LYS A O 1
ATOM 684 N N . ILE A 1 90 ? 10.153 -20.928 -8.846 1.00 72.25 90 ILE A N 1
ATOM 685 C CA . ILE A 1 90 ? 10.420 -20.513 -7.458 1.00 72.25 90 ILE A CA 1
ATOM 686 C C . ILE A 1 90 ? 9.697 -21.450 -6.489 1.00 72.25 90 ILE A C 1
ATOM 688 O O . ILE A 1 90 ? 10.254 -21.794 -5.454 1.00 72.25 90 ILE A O 1
ATOM 692 N N . LYS A 1 91 ? 8.498 -21.922 -6.848 1.00 66.56 91 LYS A N 1
ATOM 693 C CA . LYS A 1 91 ? 7.739 -22.900 -6.058 1.00 66.56 91 LYS A CA 1
ATOM 694 C C . LYS A 1 91 ? 8.531 -24.193 -5.837 1.00 66.56 91 LYS A C 1
ATOM 696 O O . LYS A 1 91 ? 8.613 -24.648 -4.706 1.00 66.56 91 LYS A O 1
ATOM 701 N N . ALA A 1 92 ? 9.166 -24.722 -6.884 1.00 67.94 92 ALA A N 1
ATOM 702 C CA . ALA A 1 92 ? 9.994 -25.928 -6.797 1.00 67.94 92 ALA A CA 1
ATOM 703 C C . ALA A 1 92 ? 11.259 -25.742 -5.933 1.00 67.94 92 ALA A C 1
ATOM 705 O O . ALA A 1 92 ? 11.697 -26.679 -5.276 1.00 67.94 92 ALA A O 1
ATOM 706 N N . ILE A 1 93 ? 11.833 -24.533 -5.906 1.00 72.62 93 ILE A N 1
ATOM 707 C CA . ILE A 1 93 ? 13.028 -24.221 -5.103 1.00 72.62 93 ILE A CA 1
ATOM 708 C C . ILE A 1 93 ? 12.661 -23.950 -3.636 1.00 72.62 93 ILE A C 1
ATOM 710 O O . ILE A 1 93 ? 13.370 -24.377 -2.732 1.00 72.62 93 ILE A O 1
ATOM 714 N N . ALA A 1 94 ? 11.563 -23.231 -3.389 1.00 68.19 94 ALA A N 1
ATOM 715 C CA . ALA A 1 94 ? 11.125 -22.841 -2.049 1.00 68.19 94 ALA A CA 1
ATOM 716 C C . ALA A 1 94 ? 10.394 -23.968 -1.298 1.00 68.19 94 ALA A C 1
ATOM 718 O O . ALA A 1 94 ? 10.370 -23.970 -0.070 1.00 68.19 94 ALA A O 1
ATOM 719 N N . LEU A 1 95 ? 9.791 -24.914 -2.025 1.00 69.62 95 LEU A N 1
ATOM 720 C CA . LEU A 1 95 ? 9.041 -26.046 -1.480 1.00 69.62 95 LEU A CA 1
ATOM 721 C C . LEU A 1 95 ? 9.525 -27.371 -2.102 1.00 69.62 95 LEU A C 1
ATOM 723 O O . LEU A 1 95 ? 8.746 -28.054 -2.766 1.00 69.62 95 LEU A O 1
ATOM 727 N N . PRO A 1 96 ? 10.795 -27.760 -1.887 1.00 63.41 96 PRO A N 1
ATOM 728 C CA . PRO A 1 96 ? 11.402 -28.924 -2.540 1.00 63.41 96 PRO A CA 1
ATOM 729 C C . PRO A 1 96 ? 10.799 -30.276 -2.116 1.00 63.41 96 PRO A C 1
ATOM 731 O O . PRO A 1 96 ? 11.115 -31.296 -2.717 1.00 63.41 96 PRO A O 1
ATOM 734 N N . ALA A 1 97 ? 9.953 -30.296 -1.079 1.00 60.34 97 ALA A N 1
ATOM 735 C CA . ALA A 1 97 ? 9.369 -31.502 -0.489 1.00 60.34 97 ALA A CA 1
ATOM 736 C C . ALA A 1 97 ? 7.858 -31.678 -0.752 1.00 60.34 97 ALA A C 1
ATOM 738 O O . ALA A 1 97 ? 7.241 -32.565 -0.166 1.00 60.34 97 ALA A O 1
ATOM 739 N N . LEU A 1 98 ? 7.242 -30.841 -1.595 1.00 53.84 98 LEU A N 1
ATOM 740 C CA . LEU A 1 98 ? 5.885 -31.094 -2.092 1.00 53.84 98 LEU A CA 1
ATOM 741 C C . LEU A 1 98 ? 5.970 -31.921 -3.391 1.00 53.84 98 LEU A C 1
ATOM 743 O O . LEU A 1 98 ? 6.774 -31.549 -4.246 1.00 53.84 98 LEU A O 1
ATOM 747 N N . PRO A 1 99 ? 5.200 -33.020 -3.527 1.00 55.22 99 PRO A N 1
ATOM 748 C CA . PRO A 1 99 ? 5.167 -33.821 -4.752 1.00 55.22 99 PRO A CA 1
ATOM 749 C C . PRO A 1 99 ? 4.685 -33.021 -5.970 1.00 55.22 99 PRO A C 1
ATOM 751 O O . PRO A 1 99 ? 3.922 -32.040 -5.788 1.00 55.22 99 PRO A O 1
#

pLDDT: mean 84.69, std 11.03, range [50.91, 95.38]

Secondary structure (DSSP, 8-state):
--HHHHHHHHHHHHHHHHHHHHHHHHHHHHHHHH--HHHHHHHHHHHHHHHHHHHHIIIIIHH----HHHHHHHHHHHHHHHHHH--HHHHHHH-TT--

Foldseek 3Di:
DPPVVVVVVVVVVVVVVVVVVVVLVVLQVVLVVVPDPVSNVVSVVVVLVVVLVVVQCVPCVVPVDHDPPSVVVSVVVVVVVCVVPDDVVVVCVVCVPDD

Radius of gyration: 19.24 Å; chains: 1; bounding box: 34×65×36 Å

Sequence (99 aa):
MLKNWSRRRVTSAFHTFWMLALVLGIISVAAAVIDDRSITRLVTDFMTLCVLVIALQSFIGNSGIISFGHVAFFGIGAYSAALLTITPKIKAIALPALP